Protein AF-A0A848D1V1-F1 (afdb_monomer)

Organism: Aneurinibacillus aneurinilyticus (NCBI:txid1391)

Secondary structure (DSSP, 8-state):
-GGG-HHHHHHHHHS-HHHHHHHHHHHHHHHHHTTTTT-HHHHHHHHH----TT---HHHHHHHHHHHHH--------------

Sequence (84 aa):
MVSRDEAYQNAMKYSDAQNARDESDRATIEAIMNTISTNMELYEAFESDKRNKNNQSFKKWLLDMVFNATYKPETRENPPKVNP

Mean predicted aligned error: 7.74 Å

pLDDT: mean 84.08, std 13.6, range [50.16, 97.62]

Structure (mmCIF, N/CA/C/O backbone):
data_AF-A0A848D1V1-F1
#
_entry.id   AF-A0A848D1V1-F1
#
loop_
_atom_site.group_PDB
_atom_site.id
_atom_site.type_symbol
_atom_site.label_atom_id
_atom_site.label_alt_id
_atom_site.label_comp_id
_atom_site.label_asym_id
_atom_site.label_entity_id
_atom_site.label_seq_id
_atom_site.pdbx_PDB_ins_code
_atom_site.Cartn_x
_atom_site.Cartn_y
_atom_site.Cartn_z
_atom_site.occupancy
_atom_site.B_iso_or_equiv
_atom_site.auth_seq_id
_atom_site.auth_comp_id
_atom_site.auth_asym_id
_atom_site.auth_atom_id
_atom_site.pdbx_PDB_model_num
ATOM 1 N N . MET A 1 1 ? -10.431 -1.467 -5.982 1.00 80.75 1 MET A N 1
ATOM 2 C CA . MET A 1 1 ? -9.617 -2.508 -5.306 1.00 80.75 1 MET A CA 1
ATOM 3 C C . MET A 1 1 ? -8.171 -2.266 -5.686 1.00 80.75 1 MET A C 1
ATOM 5 O O . MET A 1 1 ? -7.943 -2.009 -6.860 1.00 80.75 1 MET A O 1
ATOM 9 N N . VAL A 1 2 ? -7.237 -2.362 -4.737 1.00 90.00 2 VAL A N 1
ATOM 10 C CA . VAL A 1 2 ? -5.810 -2.010 -4.915 1.00 90.00 2 VAL A CA 1
ATOM 11 C C . VAL A 1 2 ? -5.176 -2.672 -6.141 1.00 90.00 2 VAL A C 1
ATOM 13 O O . VAL A 1 2 ? -4.534 -2.005 -6.933 1.00 90.00 2 VAL A O 1
ATOM 16 N N . SER A 1 3 ? -5.458 -3.952 -6.396 1.00 89.69 3 SER A N 1
ATOM 17 C CA . SER A 1 3 ? -4.935 -4.681 -7.567 1.00 89.69 3 SER A CA 1
ATOM 18 C C . SER A 1 3 ? -5.369 -4.138 -8.938 1.00 89.69 3 SER A C 1
ATOM 20 O O . SER A 1 3 ? -4.814 -4.544 -9.957 1.00 89.69 3 SER A O 1
ATOM 22 N N . ARG A 1 4 ? -6.379 -3.263 -8.984 1.00 91.44 4 ARG A N 1
ATOM 23 C CA . ARG A 1 4 ? -6.884 -2.612 -10.203 1.00 91.44 4 ARG A CA 1
ATOM 24 C C . ARG A 1 4 ? -6.464 -1.146 -10.311 1.00 91.44 4 ARG A C 1
ATOM 26 O O . ARG A 1 4 ? -6.926 -0.473 -11.223 1.00 91.44 4 ARG A O 1
ATOM 33 N N . ASP A 1 5 ? -5.668 -0.651 -9.368 1.00 96.00 5 ASP A N 1
ATOM 34 C CA . ASP A 1 5 ? -5.159 0.713 -9.418 1.00 96.00 5 ASP A CA 1
ATOM 35 C C . ASP A 1 5 ? -4.124 0.848 -10.548 1.00 96.00 5 ASP A C 1
ATOM 37 O O . ASP A 1 5 ? -3.178 0.062 -10.634 1.00 96.00 5 ASP A O 1
ATOM 41 N N . GLU A 1 6 ? -4.347 1.798 -11.457 1.00 95.56 6 GLU A N 1
ATOM 42 C CA . GLU A 1 6 ? -3.556 1.945 -12.684 1.00 95.56 6 GLU A CA 1
ATOM 43 C C . GLU A 1 6 ? -2.121 2.386 -12.391 1.00 95.56 6 GLU A C 1
ATOM 45 O O . GLU A 1 6 ? -1.175 1.855 -12.976 1.00 95.56 6 GLU A O 1
ATOM 50 N N . ALA A 1 7 ? -1.940 3.320 -11.458 1.00 95.88 7 ALA A N 1
ATOM 51 C CA . ALA A 1 7 ? -0.616 3.773 -11.072 1.00 95.88 7 ALA A CA 1
ATOM 52 C C . ALA A 1 7 ? 0.154 2.631 -10.394 1.00 95.88 7 ALA A C 1
ATOM 54 O O . ALA A 1 7 ? 1.321 2.410 -10.728 1.00 95.88 7 ALA A O 1
ATOM 55 N N . TYR A 1 8 ? -0.507 1.815 -9.564 1.00 96.44 8 TYR A N 1
ATOM 56 C CA . TYR A 1 8 ? 0.115 0.627 -8.969 1.00 96.44 8 TYR A CA 1
ATOM 57 C C . TYR A 1 8 ? 0.512 -0.411 -10.018 1.00 96.44 8 TYR A C 1
ATOM 59 O O . TYR A 1 8 ? 1.634 -0.921 -9.990 1.00 96.44 8 TYR A O 1
ATOM 67 N N . GLN A 1 9 ? -0.361 -0.700 -10.985 1.00 94.75 9 GLN A N 1
ATOM 68 C CA . GLN A 1 9 ? -0.040 -1.605 -12.092 1.00 94.75 9 GLN A CA 1
ATOM 69 C C . GLN A 1 9 ? 1.141 -1.101 -12.927 1.00 94.75 9 GLN A C 1
ATOM 71 O O . GLN A 1 9 ? 2.050 -1.873 -13.244 1.00 94.75 9 GLN A O 1
ATOM 76 N N . ASN A 1 10 ? 1.170 0.197 -13.229 1.00 94.06 10 ASN A N 1
ATOM 77 C CA . ASN A 1 10 ? 2.265 0.819 -13.963 1.00 94.06 10 ASN A CA 1
ATOM 78 C C . ASN A 1 10 ? 3.580 0.766 -13.174 1.00 94.06 10 ASN A C 1
ATOM 80 O O . ASN A 1 10 ? 4.615 0.415 -13.743 1.00 94.06 10 ASN A O 1
ATOM 84 N N . ALA A 1 11 ? 3.549 1.042 -11.869 1.00 94.62 11 ALA A N 1
ATOM 85 C CA . ALA A 1 11 ? 4.721 0.952 -11.006 1.00 94.62 11 ALA A CA 1
ATOM 86 C C . ALA A 1 11 ? 5.249 -0.491 -10.915 1.00 94.62 11 ALA A C 1
ATOM 88 O O . ALA A 1 11 ? 6.449 -0.716 -11.067 1.00 94.62 11 ALA A O 1
ATOM 89 N N . MET A 1 12 ? 4.364 -1.484 -10.767 1.00 92.56 12 MET A N 1
ATOM 90 C CA . MET A 1 12 ? 4.744 -2.904 -10.769 1.00 92.56 12 MET A CA 1
ATOM 91 C C . MET A 1 12 ? 5.407 -3.345 -12.077 1.00 92.56 12 MET A C 1
ATOM 93 O O . MET A 1 12 ? 6.322 -4.168 -12.046 1.00 92.56 12 MET A O 1
ATOM 97 N N . LYS A 1 13 ? 4.940 -2.825 -13.216 1.00 90.31 13 LYS A N 1
ATOM 98 C CA . LYS A 1 13 ? 5.397 -3.253 -14.541 1.00 90.31 13 LYS A CA 1
ATOM 99 C C . LYS A 1 13 ? 6.654 -2.526 -15.015 1.00 90.31 13 LYS A C 1
ATOM 101 O O . LYS A 1 13 ? 7.536 -3.143 -15.608 1.00 90.31 13 LYS A O 1
ATOM 106 N N . TYR A 1 14 ? 6.738 -1.223 -14.768 1.00 89.19 14 TYR A N 1
ATOM 107 C CA . TYR A 1 14 ? 7.738 -0.355 -15.398 1.00 89.19 14 TYR A CA 1
ATOM 108 C C . TYR A 1 14 ? 8.730 0.273 -14.414 1.00 89.19 14 TYR A C 1
ATOM 110 O O . TYR A 1 14 ? 9.619 1.006 -14.842 1.00 89.19 14 TYR A O 1
ATOM 118 N N . SER A 1 15 ? 8.611 -0.002 -13.113 1.00 89.75 15 SER A N 1
ATOM 119 C CA . SER A 1 15 ? 9.448 0.609 -12.078 1.00 89.75 15 SER A CA 1
ATOM 120 C C . SER A 1 15 ? 10.142 -0.431 -11.186 1.00 89.75 15 SER A C 1
ATOM 122 O O . SER A 1 15 ? 10.307 -1.603 -11.556 1.00 89.75 15 SER A O 1
ATOM 124 N N . ASP A 1 16 ? 10.641 0.022 -10.038 1.00 91.19 16 ASP A N 1
ATOM 125 C CA . ASP A 1 16 ? 11.211 -0.820 -8.995 1.00 91.19 16 ASP A CA 1
ATOM 126 C C . ASP A 1 16 ? 10.175 -1.210 -7.924 1.00 91.19 16 ASP A C 1
ATOM 128 O O . ASP A 1 16 ? 9.031 -0.748 -7.902 1.00 91.19 16 ASP A O 1
ATOM 132 N N . ALA A 1 17 ? 10.582 -2.125 -7.042 1.00 92.25 17 ALA A N 1
ATOM 133 C CA . ALA A 1 17 ? 9.721 -2.645 -5.988 1.00 92.25 17 ALA A CA 1
ATOM 134 C C . ALA A 1 17 ? 9.331 -1.581 -4.950 1.00 92.25 17 ALA A C 1
ATOM 136 O O . ALA A 1 17 ? 8.260 -1.701 -4.359 1.00 92.25 17 ALA A O 1
ATOM 137 N N . GLN A 1 18 ? 10.166 -0.558 -4.732 1.00 95.25 18 GLN A N 1
ATOM 138 C CA . GLN A 1 18 ? 9.874 0.500 -3.769 1.00 95.25 18 GLN A CA 1
ATOM 139 C C . GLN A 1 18 ? 8.774 1.415 -4.303 1.00 95.25 18 GLN A C 1
ATOM 141 O O . GLN A 1 18 ? 7.800 1.659 -3.602 1.00 95.25 18 GLN A O 1
ATOM 146 N N . ASN A 1 19 ? 8.858 1.829 -5.566 1.00 95.56 19 ASN A N 1
ATOM 147 C CA . ASN A 1 19 ? 7.818 2.649 -6.176 1.00 95.56 19 ASN A CA 1
ATOM 148 C C . ASN A 1 19 ? 6.479 1.893 -6.264 1.00 95.56 19 ASN A C 1
ATOM 150 O O . ASN A 1 19 ? 5.421 2.434 -5.956 1.00 95.56 19 ASN A O 1
ATOM 154 N N . ALA A 1 20 ? 6.513 0.599 -6.602 1.00 95.94 20 ALA A N 1
ATOM 155 C CA . ALA A 1 20 ? 5.317 -0.240 -6.535 1.00 95.94 20 ALA A CA 1
ATOM 156 C C . ALA A 1 20 ? 4.755 -0.349 -5.107 1.00 95.94 20 ALA A C 1
ATOM 158 O O . ALA A 1 20 ? 3.542 -0.458 -4.930 1.00 95.94 20 ALA A O 1
ATOM 159 N N . ARG A 1 21 ? 5.613 -0.327 -4.081 1.00 97.12 21 ARG A N 1
ATOM 160 C CA . ARG A 1 21 ? 5.183 -0.353 -2.683 1.00 97.12 21 ARG A CA 1
ATOM 161 C C . ARG A 1 21 ? 4.505 0.947 -2.270 1.00 97.12 21 ARG A C 1
ATOM 163 O O . ARG A 1 21 ? 3.417 0.884 -1.707 1.00 97.12 21 ARG A O 1
ATOM 170 N N . ASP A 1 22 ? 5.109 2.085 -2.585 1.00 97.31 22 ASP A N 1
ATOM 171 C CA . ASP A 1 22 ? 4.558 3.404 -2.261 1.00 97.31 22 ASP A CA 1
ATOM 172 C C . ASP A 1 22 ? 3.157 3.566 -2.872 1.00 97.31 22 ASP A C 1
ATOM 174 O O . ASP A 1 22 ? 2.208 4.013 -2.224 1.00 97.31 22 ASP A O 1
ATOM 178 N N . GLU A 1 23 ? 3.007 3.089 -4.102 1.00 97.62 23 GLU A N 1
ATOM 179 C CA . GLU A 1 23 ? 1.767 3.171 -4.853 1.00 97.62 23 GLU A CA 1
ATOM 180 C C . GLU A 1 23 ? 0.691 2.178 -4.366 1.00 97.62 23 GLU A C 1
ATOM 182 O O . GLU A 1 23 ? -0.491 2.516 -4.265 1.00 97.62 23 GLU A O 1
ATOM 187 N N . SER A 1 24 ? 1.097 0.973 -3.951 1.00 97.38 24 SER A N 1
ATOM 188 C CA . SER A 1 24 ? 0.223 0.034 -3.233 1.00 97.38 24 SER A CA 1
ATOM 189 C C . SER A 1 24 ? -0.293 0.628 -1.923 1.00 97.38 24 SER A C 1
ATOM 191 O O . SER A 1 24 ? -1.469 0.460 -1.581 1.00 97.38 24 SER A O 1
ATOM 193 N N . ASP A 1 25 ? 0.579 1.301 -1.171 1.00 96.69 25 ASP A N 1
ATOM 194 C CA . ASP A 1 25 ? 0.229 1.904 0.110 1.00 96.69 25 ASP A CA 1
ATOM 195 C C . ASP A 1 25 ? -0.772 3.057 -0.101 1.00 96.69 25 ASP A C 1
ATOM 197 O O . ASP A 1 25 ? -1.797 3.103 0.590 1.00 96.69 25 ASP A O 1
ATOM 201 N N . ARG A 1 26 ? -0.558 3.909 -1.120 1.00 96.56 26 ARG A N 1
ATOM 202 C CA . ARG A 1 26 ? -1.509 4.958 -1.543 1.00 96.56 26 ARG A CA 1
ATOM 203 C C . ARG A 1 26 ? -2.883 4.373 -1.869 1.00 96.56 26 ARG A C 1
ATOM 205 O O . ARG A 1 26 ? -3.883 4.766 -1.265 1.00 96.56 26 ARG A O 1
ATOM 212 N N . ALA A 1 27 ? -2.933 3.400 -2.777 1.00 95.56 27 ALA A N 1
ATOM 213 C CA . ALA A 1 27 ? -4.181 2.781 -3.216 1.00 95.56 27 ALA A CA 1
ATOM 214 C C . ALA A 1 27 ? -4.915 2.052 -2.072 1.00 95.56 27 ALA A C 1
ATOM 216 O O . ALA A 1 27 ? -6.149 2.007 -2.044 1.00 95.56 27 ALA A O 1
ATOM 217 N N . THR A 1 28 ? -4.179 1.491 -1.105 1.00 93.69 28 THR A N 1
ATOM 218 C CA . THR A 1 28 ? -4.760 0.859 0.092 1.00 93.69 28 THR A CA 1
ATOM 219 C C . THR A 1 28 ? -5.446 1.886 0.983 1.00 93.69 28 THR A C 1
ATOM 221 O O . THR A 1 28 ? -6.591 1.676 1.387 1.00 93.69 28 THR A O 1
ATOM 224 N N . ILE A 1 29 ? -4.780 3.009 1.257 1.00 90.88 29 ILE A N 1
ATOM 225 C CA . ILE A 1 29 ? -5.342 4.100 2.060 1.00 90.88 29 ILE A CA 1
ATOM 226 C C . ILE A 1 29 ? -6.603 4.649 1.390 1.00 90.88 29 ILE A C 1
ATOM 228 O O . ILE A 1 29 ? -7.638 4.759 2.040 1.00 90.88 29 ILE A O 1
ATOM 232 N N . GLU A 1 30 ? -6.573 4.910 0.083 1.00 90.50 30 GLU A N 1
ATOM 233 C CA . GLU A 1 30 ? -7.749 5.394 -0.649 1.00 90.50 30 GLU A CA 1
ATOM 234 C C . GLU A 1 30 ? -8.916 4.408 -0.625 1.00 90.50 30 GLU A C 1
ATOM 236 O O . GLU A 1 30 ? -10.066 4.813 -0.462 1.00 90.50 30 GLU A O 1
ATOM 241 N N . ALA A 1 31 ? -8.648 3.105 -0.740 1.00 88.06 31 ALA A N 1
ATOM 242 C CA . ALA A 1 31 ? -9.689 2.089 -0.626 1.00 88.06 31 ALA A CA 1
ATOM 243 C C . ALA A 1 31 ? -10.355 2.101 0.762 1.00 88.06 31 ALA A C 1
ATOM 245 O O . ALA A 1 31 ? -11.576 1.950 0.855 1.00 88.06 31 ALA A O 1
ATOM 246 N N . ILE A 1 32 ? -9.576 2.323 1.827 1.00 84.50 32 ILE A N 1
ATOM 247 C CA . ILE A 1 32 ? -10.097 2.496 3.190 1.00 84.50 32 ILE A CA 1
ATOM 248 C C . ILE A 1 32 ? -10.952 3.767 3.262 1.00 84.50 32 ILE A C 1
ATOM 250 O O . ILE A 1 32 ? -12.102 3.689 3.697 1.00 84.50 32 ILE A O 1
ATOM 254 N N . MET A 1 33 ? -10.449 4.905 2.765 1.00 80.19 33 MET A N 1
ATOM 255 C CA . MET A 1 33 ? -11.171 6.187 2.795 1.00 80.19 33 MET A CA 1
ATOM 256 C C . MET A 1 33 ? -12.490 6.138 2.014 1.00 80.19 33 MET A C 1
ATOM 258 O O . MET A 1 33 ? -13.523 6.596 2.495 1.00 80.19 33 MET A O 1
ATOM 262 N N . ASN A 1 34 ? -12.499 5.494 0.847 1.00 79.50 34 ASN A N 1
ATOM 263 C CA . ASN A 1 34 ? -13.698 5.330 0.020 1.00 79.50 34 ASN A CA 1
ATOM 264 C C . ASN A 1 34 ? -14.757 4.407 0.658 1.00 79.50 34 ASN A C 1
ATOM 266 O O . ASN A 1 34 ? -15.909 4.397 0.228 1.00 79.50 34 ASN A O 1
ATOM 270 N N . THR A 1 35 ? -14.395 3.65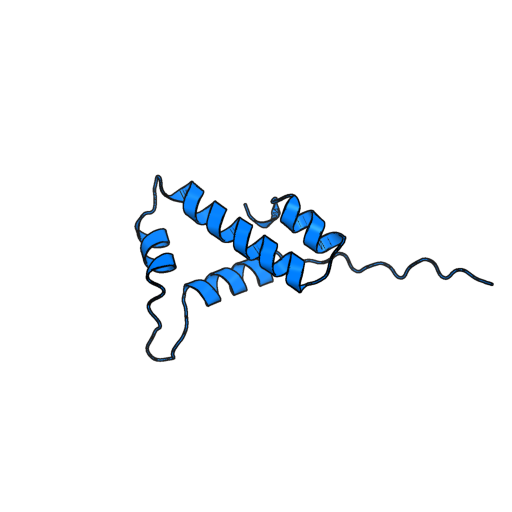4 1.702 1.00 72.75 35 THR A N 1
ATOM 271 C CA . THR A 1 35 ? -15.298 2.757 2.445 1.00 72.75 35 THR A CA 1
ATOM 272 C C . THR A 1 35 ? -15.896 3.429 3.701 1.00 72.75 35 THR A C 1
ATOM 274 O O . THR A 1 35 ? -16.795 2.868 4.339 1.00 72.75 35 THR A O 1
ATOM 277 N N . ILE A 1 36 ? -15.470 4.659 4.037 1.00 62.50 36 ILE A N 1
ATOM 278 C CA . ILE A 1 36 ? -15.844 5.387 5.270 1.00 62.50 36 ILE A CA 1
ATOM 279 C C . ILE A 1 36 ? -17.357 5.609 5.426 1.00 62.50 36 ILE A C 1
ATOM 281 O O . ILE A 1 36 ? -17.824 5.716 6.556 1.00 62.50 36 ILE A O 1
ATOM 285 N N . SER A 1 37 ? -18.159 5.564 4.353 1.00 57.38 37 SER A N 1
ATOM 286 C CA . SER A 1 37 ? -19.628 5.654 4.480 1.00 57.38 37 SER A CA 1
ATOM 287 C C . SER A 1 37 ? -20.271 4.508 5.286 1.00 57.38 37 SER A C 1
ATOM 289 O O . SER A 1 37 ? -21.419 4.634 5.703 1.00 57.38 37 SER A O 1
ATOM 291 N N . THR A 1 38 ? -19.530 3.425 5.561 1.00 58.69 38 THR A N 1
ATOM 292 C CA . THR A 1 38 ? -20.030 2.239 6.286 1.00 58.69 38 THR A CA 1
ATOM 293 C C . THR A 1 38 ? -19.172 1.785 7.475 1.00 58.69 38 THR A C 1
ATOM 295 O O . THR A 1 38 ? -19.694 1.068 8.317 1.00 58.69 38 THR A O 1
ATOM 298 N N . ASN A 1 39 ? -17.891 2.179 7.588 1.00 59.25 39 ASN A N 1
ATOM 299 C CA . ASN A 1 39 ? -16.934 1.547 8.520 1.00 59.25 39 ASN A CA 1
ATOM 300 C C . ASN A 1 39 ? -15.994 2.552 9.224 1.00 59.25 39 ASN A C 1
ATOM 302 O O . ASN A 1 39 ? -14.779 2.516 9.011 1.00 59.25 39 ASN A O 1
ATOM 306 N N . MET A 1 40 ? -16.525 3.433 10.082 1.00 70.62 40 MET A N 1
ATOM 307 C CA . MET A 1 40 ? -15.693 4.325 10.921 1.00 70.62 40 MET A CA 1
ATOM 308 C C . MET A 1 40 ? -14.677 3.542 11.774 1.00 70.62 40 MET A C 1
ATOM 310 O O . MET A 1 40 ? -13.552 3.996 11.952 1.00 70.62 40 MET A O 1
ATOM 314 N N . GLU A 1 41 ? -15.027 2.328 12.212 1.00 73.69 41 GLU A N 1
ATOM 315 C CA . GLU A 1 41 ? -14.170 1.471 13.046 1.00 73.69 41 GLU A CA 1
ATOM 316 C C . GLU A 1 41 ? -12.838 1.096 12.376 1.00 73.69 41 GLU A C 1
ATOM 318 O O . GLU A 1 41 ? -11.799 1.066 13.035 1.00 73.69 41 GLU A O 1
ATOM 323 N N . LEU A 1 42 ? -12.834 0.835 11.061 1.00 76.19 42 LEU A N 1
ATOM 324 C CA . LEU A 1 42 ? -11.604 0.473 10.347 1.00 76.19 42 LEU A CA 1
ATOM 32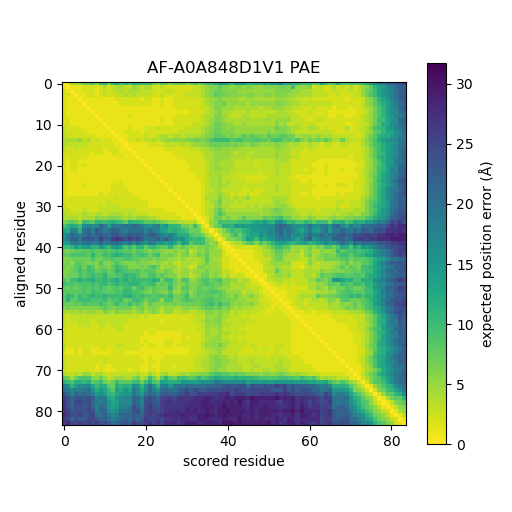5 C C . LEU A 1 42 ? -10.686 1.686 10.171 1.00 76.19 42 LEU A C 1
ATOM 327 O O . LEU A 1 42 ? -9.470 1.561 10.313 1.00 76.19 42 LEU A O 1
ATOM 331 N N . TYR A 1 43 ? -11.269 2.850 9.882 1.00 78.00 43 TYR A N 1
ATOM 332 C CA . TYR A 1 43 ? -10.528 4.105 9.801 1.00 78.00 43 TYR A CA 1
ATOM 333 C C . TYR A 1 43 ? -9.913 4.462 11.158 1.00 78.00 43 TYR A C 1
ATOM 335 O O . TYR A 1 43 ? -8.716 4.718 11.232 1.00 78.00 43 TYR A O 1
ATOM 343 N N . GLU A 1 44 ? -10.682 4.391 12.246 1.00 79.25 44 GLU A N 1
ATOM 344 C CA . GLU A 1 44 ? -10.168 4.639 13.596 1.00 79.25 44 GLU A CA 1
ATOM 345 C C . GLU A 1 44 ? -9.063 3.653 13.990 1.00 79.25 44 GLU A C 1
ATOM 347 O O . GLU A 1 44 ? -8.045 4.056 14.556 1.00 79.25 44 GLU A O 1
ATOM 352 N N . ALA A 1 45 ? -9.216 2.364 13.676 1.00 75.75 45 ALA A N 1
ATOM 353 C CA . ALA A 1 45 ? -8.176 1.369 13.923 1.00 75.75 45 ALA A CA 1
ATOM 354 C C . ALA A 1 45 ? -6.891 1.673 13.132 1.00 75.75 45 ALA A C 1
ATOM 356 O O . ALA A 1 45 ? -5.790 1.530 13.667 1.00 75.75 45 ALA A O 1
ATOM 357 N N . PHE A 1 46 ? -7.028 2.116 11.879 1.00 82.69 46 PHE A N 1
ATOM 358 C CA . PHE A 1 46 ? -5.906 2.459 11.008 1.00 82.69 46 PHE A CA 1
ATOM 359 C C . PHE A 1 46 ? -5.190 3.743 11.441 1.00 82.69 46 PHE A C 1
ATOM 361 O O . PHE A 1 46 ? -3.967 3.741 11.575 1.00 82.69 46 PHE A O 1
ATOM 368 N N . GLU A 1 47 ? -5.937 4.816 11.698 1.00 80.12 47 GLU A N 1
ATOM 369 C CA . GLU A 1 47 ? -5.390 6.116 12.099 1.00 80.12 47 GLU A CA 1
ATOM 370 C C . GLU A 1 47 ? -4.843 6.106 13.525 1.00 80.12 47 GLU A C 1
ATOM 372 O O . GLU A 1 47 ? -3.812 6.719 13.797 1.00 80.12 47 GLU A O 1
ATOM 377 N N . SER A 1 48 ? -5.489 5.389 14.452 1.00 82.94 48 SER A N 1
ATOM 378 C CA . SER A 1 48 ? -4.993 5.314 15.830 1.00 82.94 48 SER A CA 1
ATOM 379 C C . SER A 1 48 ? -3.719 4.478 15.967 1.00 82.94 48 SER A C 1
ATOM 381 O O . SER A 1 48 ? -3.034 4.629 16.979 1.00 82.94 48 SER A O 1
ATOM 383 N N . ASP A 1 49 ? -3.433 3.601 14.990 1.00 82.94 49 ASP A N 1
ATOM 384 C CA . ASP A 1 49 ? -2.305 2.657 14.911 1.00 82.94 49 ASP A CA 1
ATOM 385 C C . ASP A 1 49 ? -1.765 2.209 16.281 1.00 82.94 49 ASP A C 1
ATOM 387 O O . ASP A 1 49 ? -0.563 2.258 16.574 1.00 82.94 49 ASP A O 1
ATOM 391 N N . LYS A 1 50 ? -2.677 1.804 17.174 1.00 85.31 50 LYS A N 1
ATOM 392 C CA . LYS A 1 50 ? -2.320 1.437 18.544 1.00 85.31 50 LYS A CA 1
ATOM 393 C C . LYS A 1 50 ? -1.474 0.178 18.509 1.00 85.31 50 LYS A C 1
ATOM 395 O O . LYS A 1 50 ? -1.967 -0.919 18.247 1.00 85.31 50 LYS A O 1
ATOM 400 N N . ARG A 1 51 ? -0.187 0.338 18.808 1.00 86.88 51 ARG A N 1
ATOM 401 C CA . ARG A 1 51 ? 0.739 -0.788 18.841 1.00 86.88 51 ARG A CA 1
ATOM 402 C C . ARG A 1 51 ? 0.362 -1.752 19.956 1.00 86.88 51 ARG A C 1
ATOM 404 O O . ARG A 1 51 ? 0.062 -1.338 21.075 1.00 86.88 51 ARG A O 1
ATOM 411 N N . ASN A 1 52 ? 0.392 -3.048 19.665 1.00 83.06 52 ASN A N 1
ATOM 412 C CA . ASN A 1 52 ? 0.129 -4.053 20.691 1.00 83.06 52 ASN A CA 1
ATOM 413 C C . ASN A 1 52 ? 1.334 -4.231 21.639 1.00 83.06 52 ASN A C 1
ATOM 415 O O . ASN A 1 52 ? 2.391 -3.630 21.454 1.00 83.06 52 ASN A O 1
ATOM 419 N N . LYS A 1 53 ? 1.202 -5.114 22.639 1.00 88.00 53 LYS A N 1
ATOM 420 C CA . LYS A 1 53 ? 2.267 -5.422 23.618 1.00 88.00 53 LYS A CA 1
ATOM 421 C C . LYS A 1 53 ? 3.590 -5.915 23.006 1.00 88.00 53 LYS A C 1
ATOM 423 O O . LYS A 1 53 ? 4.615 -5.872 23.671 1.00 88.00 53 LYS A O 1
ATOM 428 N N . ASN A 1 54 ? 3.561 -6.370 21.753 1.00 89.19 54 ASN A N 1
ATOM 429 C CA . ASN A 1 54 ? 4.728 -6.807 20.988 1.00 89.19 54 ASN A CA 1
ATOM 430 C C . ASN A 1 54 ? 5.232 -5.711 20.028 1.00 89.19 54 ASN A C 1
ATOM 432 O O . ASN A 1 54 ? 5.999 -6.008 19.116 1.00 89.19 54 ASN A O 1
ATOM 436 N N . ASN A 1 55 ? 4.781 -4.461 20.193 1.00 85.00 55 ASN A N 1
ATOM 437 C CA . ASN A 1 55 ? 5.114 -3.318 19.340 1.00 85.00 55 ASN A CA 1
ATOM 438 C C . ASN A 1 55 ? 4.693 -3.496 17.861 1.00 85.00 55 ASN A C 1
ATOM 440 O O . ASN A 1 55 ? 5.290 -2.899 16.967 1.00 85.00 55 ASN A O 1
ATOM 444 N N . GLN A 1 56 ? 3.668 -4.312 17.583 1.00 89.31 56 GLN A N 1
ATOM 445 C CA . GLN A 1 56 ? 3.151 -4.509 16.223 1.00 89.31 56 GLN A CA 1
ATOM 446 C C . GLN A 1 56 ? 2.178 -3.385 15.849 1.00 89.31 56 GLN A C 1
ATOM 448 O O . GLN A 1 56 ? 1.265 -3.093 16.618 1.00 89.31 56 GLN A O 1
ATOM 453 N N . SER A 1 57 ? 2.378 -2.787 14.672 1.00 92.88 57 SER A N 1
ATOM 454 C CA . SER A 1 57 ? 1.535 -1.737 14.078 1.00 92.88 57 SER A CA 1
ATOM 455 C C . SER A 1 57 ? 0.475 -2.371 13.176 1.00 92.88 57 SER A C 1
ATOM 457 O O . SER A 1 57 ? 0.806 -3.171 12.295 1.00 92.88 57 SER A O 1
ATOM 459 N N . PHE A 1 58 ? -0.792 -2.020 13.402 1.00 89.19 58 PHE A N 1
ATOM 460 C CA . PHE A 1 58 ? -1.904 -2.485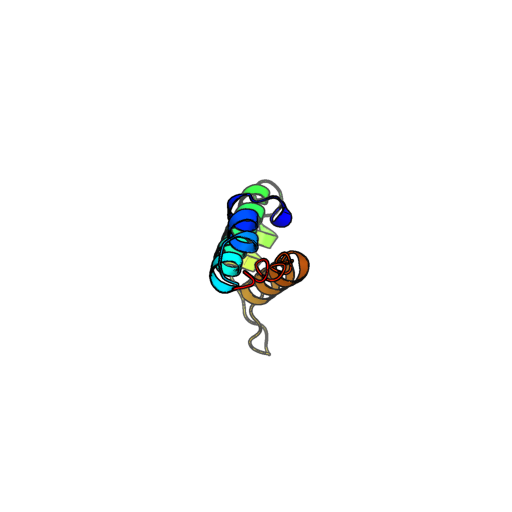 12.574 1.00 89.19 58 PHE A CA 1
ATOM 461 C C . PHE A 1 58 ? -1.793 -1.904 11.167 1.00 89.19 58 PHE A C 1
ATOM 463 O O . PHE A 1 58 ? -1.915 -2.641 10.188 1.00 89.19 58 PHE A O 1
ATOM 470 N N . LYS A 1 59 ? -1.464 -0.610 11.070 1.00 91.56 59 LYS A N 1
ATOM 471 C CA .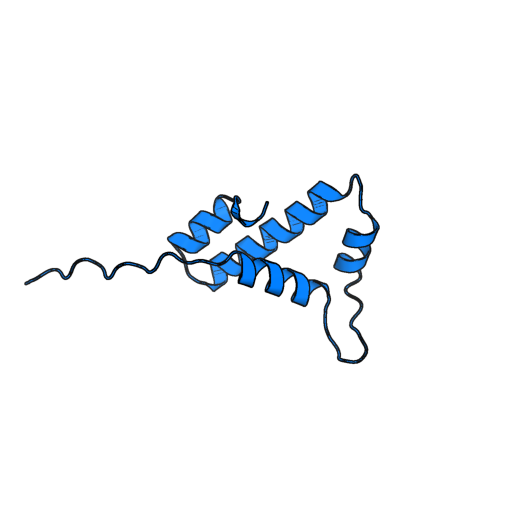 LYS A 1 59 ? -1.242 0.076 9.796 1.00 91.56 59 LYS A CA 1
ATOM 472 C C . LYS A 1 59 ? -0.171 -0.631 8.974 1.00 91.56 59 LYS A C 1
ATOM 474 O O . LYS A 1 59 ? -0.414 -0.987 7.825 1.00 91.56 59 LYS A O 1
ATOM 479 N N . LYS A 1 60 ? 0.991 -0.911 9.576 1.00 93.44 60 LYS A N 1
ATOM 480 C CA . LYS A 1 60 ? 2.075 -1.630 8.896 1.00 93.44 60 LYS A CA 1
ATOM 481 C C . LYS A 1 60 ? 1.646 -3.027 8.455 1.00 93.44 60 LYS A C 1
ATOM 483 O O . LYS A 1 60 ? 1.889 -3.390 7.309 1.00 93.44 60 LYS A O 1
ATOM 488 N N . TRP A 1 61 ? 1.025 -3.799 9.348 1.00 93.62 61 TRP A N 1
ATOM 489 C CA . TRP A 1 61 ? 0.571 -5.152 9.027 1.00 93.62 61 TRP A CA 1
ATOM 490 C C . TRP A 1 61 ? -0.404 -5.159 7.845 1.00 93.62 61 TRP A C 1
ATOM 492 O O . TRP A 1 61 ? -0.253 -5.980 6.944 1.00 93.62 61 TRP A O 1
ATOM 502 N N . LEU A 1 62 ? -1.363 -4.232 7.820 1.00 92.88 62 LEU A N 1
ATOM 503 C CA . LEU A 1 62 ? -2.362 -4.147 6.760 1.00 92.88 62 LEU A CA 1
ATOM 504 C C . LEU A 1 62 ? -1.721 -3.810 5.409 1.00 92.88 62 LEU A C 1
ATOM 506 O O . LEU A 1 62 ? -1.993 -4.487 4.420 1.00 92.88 62 LEU A O 1
ATOM 510 N N . LEU A 1 63 ? -0.838 -2.807 5.381 1.00 95.12 63 LEU A N 1
ATOM 511 C CA . LEU A 1 63 ? -0.102 -2.417 4.175 1.00 95.12 63 LEU A CA 1
ATOM 512 C C . LEU A 1 63 ? 0.785 -3.565 3.667 1.00 95.12 63 LEU A C 1
ATOM 514 O O . LEU A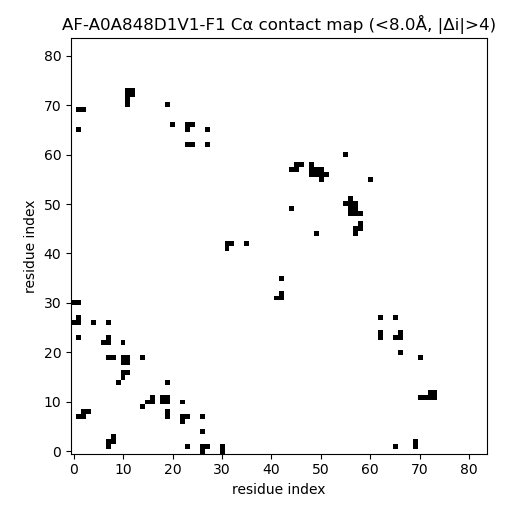 1 63 ? 0.760 -3.890 2.482 1.00 95.12 63 LEU A O 1
ATOM 518 N N . ASP A 1 64 ? 1.506 -4.243 4.569 1.00 96.06 64 ASP A N 1
ATOM 519 C CA . ASP A 1 64 ? 2.321 -5.414 4.227 1.00 96.06 64 ASP A CA 1
ATOM 520 C C . ASP A 1 64 ? 1.460 -6.564 3.679 1.00 96.06 64 ASP A C 1
ATOM 522 O O . ASP A 1 64 ? 1.825 -7.188 2.684 1.00 96.06 64 ASP A O 1
ATOM 526 N N . MET A 1 65 ? 0.311 -6.847 4.300 1.00 95.44 65 MET A N 1
ATOM 527 C CA . MET A 1 65 ? -0.608 -7.899 3.863 1.00 95.44 65 MET A CA 1
ATOM 528 C C . MET A 1 65 ? -1.144 -7.623 2.456 1.00 95.44 65 MET A C 1
ATOM 530 O O . MET A 1 65 ? -1.125 -8.524 1.618 1.00 95.44 65 MET A O 1
ATOM 534 N N . VAL A 1 66 ? -1.611 -6.397 2.192 1.00 95.19 66 VAL A N 1
ATOM 535 C CA . VAL A 1 66 ? -2.139 -6.023 0.874 1.00 95.19 66 VAL A CA 1
ATOM 536 C C . VAL A 1 66 ? -1.040 -6.108 -0.173 1.00 95.19 66 VAL A C 1
ATOM 538 O O . VAL A 1 66 ? -1.221 -6.821 -1.159 1.00 95.19 66 VAL A O 1
ATOM 541 N N . PHE A 1 67 ? 0.113 -5.481 0.076 1.00 96.25 67 PHE A N 1
ATOM 542 C CA . PHE A 1 67 ? 1.234 -5.511 -0.857 1.00 96.25 67 PHE A CA 1
ATOM 543 C C . PHE A 1 67 ? 1.659 -6.946 -1.182 1.00 96.25 67 PHE A C 1
ATOM 545 O O . PHE A 1 67 ? 1.749 -7.306 -2.349 1.00 96.25 67 PHE A O 1
ATOM 552 N N . ASN A 1 68 ? 1.844 -7.804 -0.176 1.00 95.31 68 ASN A N 1
ATOM 553 C CA . ASN A 1 68 ? 2.246 -9.197 -0.398 1.00 95.31 68 ASN A CA 1
ATOM 554 C C . ASN A 1 68 ? 1.191 -10.012 -1.163 1.00 95.31 68 ASN A C 1
ATOM 556 O O . ASN A 1 68 ? 1.538 -10.943 -1.887 1.00 95.31 68 ASN A O 1
ATOM 560 N N . ALA A 1 69 ? -0.094 -9.686 -1.009 1.00 95.19 69 ALA A N 1
ATOM 561 C CA . ALA A 1 69 ? -1.173 -10.362 -1.720 1.00 95.19 69 ALA A CA 1
ATOM 562 C C . ALA A 1 69 ? -1.294 -9.913 -3.188 1.00 95.19 69 ALA A C 1
ATOM 564 O O . ALA A 1 69 ? -1.729 -10.700 -4.038 1.00 95.19 69 ALA A O 1
ATOM 565 N N . THR A 1 70 ? -0.944 -8.659 -3.497 1.00 94.38 70 THR A N 1
ATOM 566 C CA . THR A 1 70 ? -1.179 -8.054 -4.817 1.00 94.38 70 THR A CA 1
ATOM 567 C C . THR A 1 70 ? 0.074 -7.864 -5.660 1.00 94.38 70 T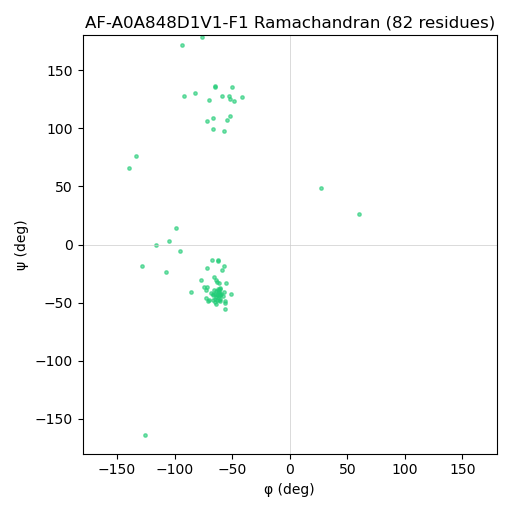HR A C 1
ATOM 569 O O . THR A 1 70 ? -0.045 -7.821 -6.883 1.00 94.38 70 THR A O 1
ATOM 572 N N . TYR A 1 71 ? 1.255 -7.784 -5.046 1.00 94.50 71 TYR A N 1
ATOM 573 C CA . TYR A 1 71 ? 2.507 -7.534 -5.746 1.00 94.50 71 TYR A CA 1
ATOM 574 C C . TYR A 1 71 ? 2.928 -8.763 -6.548 1.00 94.50 71 TYR A C 1
ATOM 576 O O . TYR A 1 71 ? 3.372 -9.779 -6.011 1.00 94.50 71 TYR A O 1
ATOM 584 N N . LYS A 1 72 ? 2.766 -8.658 -7.865 1.00 90.38 72 LYS A N 1
ATOM 585 C CA . LYS A 1 72 ? 3.160 -9.669 -8.844 1.00 90.38 72 LYS A CA 1
ATOM 586 C C . LYS A 1 72 ? 3.890 -8.957 -9.977 1.00 90.38 72 LYS A C 1
ATOM 588 O O . LYS A 1 72 ? 3.275 -8.710 -11.013 1.00 90.38 72 LYS A O 1
ATOM 593 N N . PRO A 1 73 ? 5.157 -8.554 -9.772 1.00 80.75 73 PRO A N 1
ATOM 594 C CA . P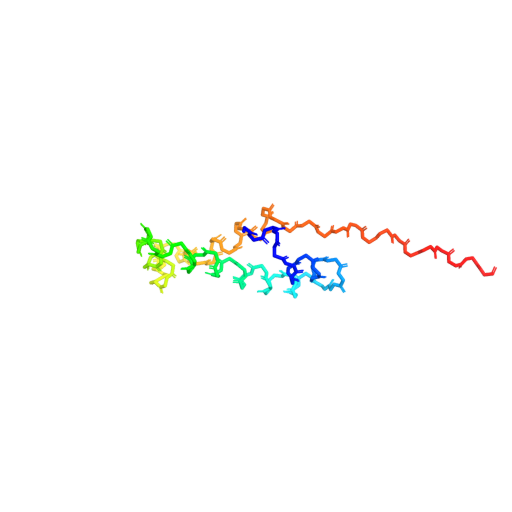RO A 1 73 ? 5.926 -7.970 -10.854 1.00 80.75 73 PRO A CA 1
ATOM 595 C C . PRO A 1 73 ? 5.985 -9.011 -11.968 1.00 80.75 73 PRO A C 1
ATOM 597 O O . PRO A 1 73 ? 6.322 -10.172 -11.711 1.00 80.75 73 PRO A O 1
ATOM 600 N N . GLU A 1 74 ? 5.612 -8.624 -13.189 1.00 76.19 74 GLU A N 1
ATOM 601 C CA . GLU A 1 74 ? 5.880 -9.473 -14.345 1.00 76.19 74 GLU A CA 1
ATOM 602 C C . GLU A 1 74 ? 7.374 -9.800 -14.295 1.00 76.19 74 GLU A C 1
ATOM 604 O O . GLU A 1 74 ? 8.209 -8.904 -14.119 1.00 76.19 74 GLU A O 1
ATOM 609 N N . THR A 1 75 ? 7.726 -11.088 -14.368 1.00 60.75 75 THR A N 1
ATOM 610 C CA . THR A 1 75 ? 9.112 -11.469 -14.619 1.00 60.75 75 THR A CA 1
ATOM 611 C C . THR A 1 75 ? 9.513 -10.691 -15.852 1.00 60.75 75 THR A C 1
ATOM 613 O O . THR A 1 75 ? 8.950 -10.941 -16.915 1.00 60.75 75 THR A O 1
ATOM 616 N N . ARG A 1 76 ? 10.411 -9.710 -15.699 1.00 57.41 76 ARG A N 1
ATOM 617 C CA . ARG A 1 76 ? 11.009 -9.021 -16.836 1.00 57.41 76 ARG A CA 1
ATOM 618 C C . ARG A 1 76 ? 11.642 -10.133 -17.659 1.00 57.41 76 ARG A C 1
ATOM 620 O O . ARG A 1 76 ? 12.693 -10.644 -17.271 1.00 57.41 76 ARG A O 1
ATOM 627 N N . GLU A 1 77 ? 10.949 -10.603 -18.695 1.00 54.09 77 GLU A N 1
ATOM 628 C CA . GLU A 1 77 ? 11.524 -11.548 -19.634 1.00 54.09 77 GLU A CA 1
ATOM 629 C C . GLU A 1 77 ? 12.834 -10.912 -20.068 1.00 54.09 77 GLU A C 1
ATOM 631 O O . GLU A 1 77 ? 12.864 -9.723 -20.404 1.00 54.09 77 GLU A O 1
ATOM 636 N N . ASN A 1 78 ? 13.926 -11.665 -19.905 1.00 50.16 78 ASN A N 1
ATOM 637 C CA . ASN A 1 78 ? 15.264 -11.193 -20.223 1.00 50.16 78 ASN A CA 1
ATOM 638 C C . ASN A 1 78 ? 15.194 -10.416 -21.541 1.00 50.16 78 ASN A C 1
ATOM 640 O O . ASN A 1 78 ? 14.659 -10.974 -22.507 1.00 50.16 78 ASN A O 1
ATOM 644 N N . PRO A 1 79 ? 15.691 -9.164 -21.597 1.00 55.62 79 PRO A N 1
ATOM 645 C CA . PRO A 1 79 ? 15.690 -8.421 -22.847 1.00 55.62 79 PRO A CA 1
ATOM 646 C C . PRO A 1 79 ? 16.305 -9.326 -23.921 1.00 55.62 79 PRO A C 1
ATOM 648 O O . PRO A 1 79 ? 17.284 -10.023 -23.612 1.00 55.62 79 PRO A O 1
ATOM 651 N N . PRO A 1 80 ? 15.710 -9.404 -25.128 1.00 56.19 80 PRO A N 1
ATOM 652 C CA . PRO A 1 80 ? 16.178 -10.311 -26.164 1.00 56.19 80 PRO A CA 1
ATOM 653 C C . PRO A 1 80 ? 17.686 -10.138 -26.293 1.00 56.19 80 PRO A C 1
ATOM 655 O O . PRO A 1 80 ? 18.166 -9.013 -26.446 1.00 56.19 80 PRO A O 1
ATOM 658 N N . LYS A 1 81 ? 18.434 -11.240 -26.140 1.00 56.12 81 LYS A N 1
ATOM 659 C CA . LYS A 1 81 ? 19.885 -11.229 -26.319 1.00 56.12 81 LYS A CA 1
ATOM 660 C C . LYS A 1 81 ? 20.143 -10.647 -27.702 1.00 56.12 81 LYS A C 1
ATOM 662 O O . LYS A 1 81 ? 19.856 -11.301 -28.703 1.00 56.12 81 LYS A O 1
ATOM 667 N N . VAL A 1 82 ? 20.637 -9.415 -27.747 1.00 61.03 82 VAL A N 1
ATOM 668 C CA . VAL A 1 82 ? 21.166 -8.831 -28.972 1.00 61.03 82 VAL A CA 1
ATOM 669 C C . VAL A 1 82 ? 22.410 -9.655 -29.275 1.00 61.03 82 VAL A C 1
ATOM 671 O O . 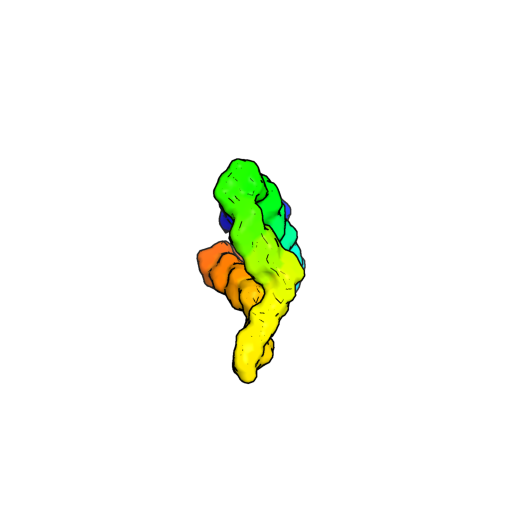VAL A 1 82 ? 23.431 -9.512 -28.603 1.00 61.03 82 VAL A O 1
ATOM 674 N N . ASN A 1 83 ? 22.275 -10.618 -30.187 1.00 51.31 83 ASN A N 1
ATOM 675 C CA . ASN A 1 83 ? 23.430 -11.325 -30.720 1.00 51.31 83 ASN A CA 1
ATOM 676 C C . ASN A 1 83 ? 24.287 -10.309 -31.496 1.00 51.31 83 ASN A C 1
ATOM 678 O O . ASN A 1 83 ? 23.704 -9.491 -32.214 1.00 51.31 83 ASN A O 1
ATOM 682 N N . PRO A 1 84 ? 25.620 -10.334 -31.313 1.00 65.44 84 PRO A N 1
ATOM 683 C CA . PRO A 1 84 ? 26.545 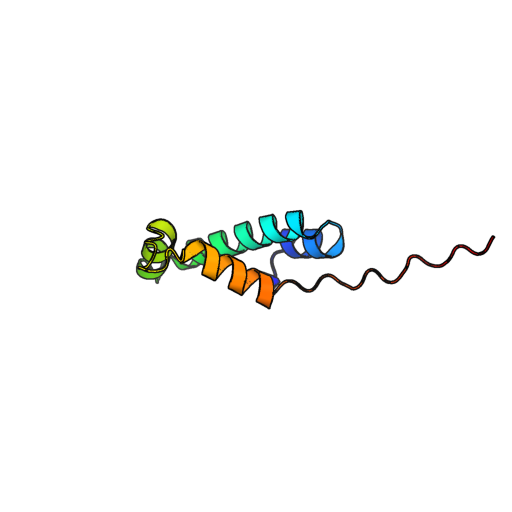-9.416 -31.973 1.00 65.44 84 PRO A CA 1
ATOM 684 C C . PRO A 1 84 ? 26.556 -9.578 -33.495 1.00 65.44 84 PRO A C 1
ATOM 686 O O . PRO A 1 84 ? 26.290 -10.704 -33.980 1.00 65.44 84 PRO A O 1
#

Foldseek 3Di:
DLLPDPQLVCCLEPHDPVSNLVSSLVSLVVVVVVCCVPPPPVVCLQVVQDQDPVRDGPVVVSSVVSCVVRRDRDPPPPDPPPDD

Radius of gyration: 16.66 Å; Cα contacts (8 Å, |Δi|>4): 64; chains: 1; bounding box: 47×18×56 Å

Solvent-accessible surface area (backbone atoms only — not comparable to full-atom values): 4992 Å² total; per-residue (Å²): 110,56,85,73,34,62,67,29,52,48,22,39,68,76,55,51,73,64,57,20,45,56,34,40,45,52,40,46,52,50,54,54,60,76,44,46,94,78,39,62,67,60,53,50,50,44,75,62,37,68,53,46,100,83,69,48,42,52,44,58,50,52,46,52,52,51,42,69,74,58,67,69,57,66,77,76,69,75,74,77,80,79,74,133